Protein AF-A0A7S3T9I1-F1 (afdb_m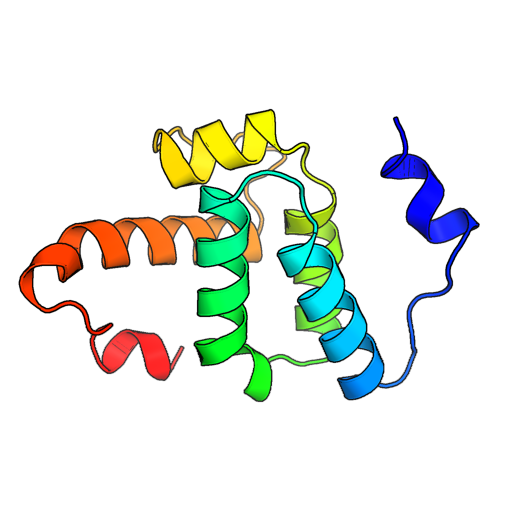onomer_lite)

InterPro domains:
  IPR005631 Flavinator of succinate dehydrogenase [PF03937] (22-95)
  IPR036714 Flavinator of succinate dehydrogenase superfamily [G3DSA:1.10.150.250] (3-101)
  IPR036714 Flavinator of succinate dehydrogenase superfamily [SSF109910] (15-94)

Sequence (115 aa):
MMRQYRHMLSEKPTDRDAYLRQIKYRCGYIGTKEIEILLRDYLHLHSENMSYEDLSAFDDEVLNIENPQLQRYFVNGENLLDQHDTKYLRILKDYVLARKEDYYANVPSEEYRAR

pLDDT: mean 84.94, std 15.57, range [48.44, 97.12]

Foldseek 3Di:
DVLVCDVVPDPQDPDQVVNLVVQLVLLCPLPDVVSSCLSNVVCVLCVVPADSVNSVQCCVLPVSDRPVVVCCVQVVPDDQDPVNPDDVSVVSSVVSVQCVVCVVVNDRDPVNSVD

Organism: NCBI:txid141414

Secondary structure (DSSP, 8-state):
--GGGHHHHSPPPSSHHHHHHHHHHHHTTSS-HHHHHHHHHHHHHHTTS--HHHHHHHHHHHTTS-HHHHIIIIIS-PPPPGGG--HHHHHHHHHHHHHHHGGGTSS--HHHHT-

Structure (mmCIF, N/CA/C/O backbone):
data_AF-A0A7S3T9I1-F1
#
_entry.id   AF-A0A7S3T9I1-F1
#
loop_
_atom_site.group_PDB
_atom_site.id
_atom_site.type_symbol
_atom_site.label_atom_id
_atom_site.label_alt_id
_atom_site.label_comp_id
_atom_site.label_asym_id
_atom_site.label_entity_id
_atom_site.label_seq_id
_atom_site.pdbx_PDB_ins_code
_atom_site.Cartn_x
_atom_site.Cartn_y
_atom_site.Cartn_z
_atom_site.occupancy
_atom_site.B_iso_or_equiv
_atom_site.auth_seq_id
_atom_site.auth_comp_id
_atom_site.auth_asym_id
_atom_site.auth_atom_id
_atom_site.pdbx_PDB_model_num
ATOM 1 N N . MET A 1 1 ? 1.537 17.114 -5.702 1.00 49.66 1 MET A N 1
ATOM 2 C CA . MET A 1 1 ? 2.148 17.736 -6.908 1.00 49.66 1 MET A CA 1
ATOM 3 C C . MET A 1 1 ? 3.336 16.934 -7.470 1.00 49.66 1 MET A C 1
ATOM 5 O O . MET A 1 1 ? 3.325 16.694 -8.662 1.00 49.66 1 MET A O 1
ATOM 9 N N . MET A 1 2 ? 4.302 16.428 -6.678 1.00 53.22 2 MET A N 1
ATOM 10 C CA . MET A 1 2 ? 5.441 15.626 -7.205 1.00 53.22 2 MET A CA 1
ATOM 11 C C . MET A 1 2 ? 5.119 14.163 -7.592 1.00 53.22 2 MET A C 1
ATOM 13 O O . MET A 1 2 ? 5.790 13.587 -8.443 1.00 53.22 2 MET A O 1
ATOM 17 N N . ARG A 1 3 ? 4.085 13.539 -7.007 1.00 60.62 3 ARG A N 1
ATOM 18 C CA . ARG A 1 3 ? 3.754 12.120 -7.253 1.00 60.62 3 ARG A CA 1
ATOM 19 C C . ARG A 1 3 ? 3.328 11.798 -8.686 1.00 60.62 3 ARG A C 1
ATOM 21 O O . ARG A 1 3 ? 3.664 10.720 -9.171 1.00 60.62 3 ARG A O 1
ATOM 28 N N . GLN A 1 4 ? 2.633 12.729 -9.339 1.00 53.22 4 GLN A N 1
ATOM 29 C CA . GLN A 1 4 ? 2.133 12.592 -10.712 1.00 53.22 4 GLN A CA 1
ATOM 30 C C . GLN A 1 4 ? 3.263 12.587 -11.756 1.00 53.22 4 GLN A C 1
ATOM 32 O O . GLN A 1 4 ? 3.081 12.059 -12.846 1.00 53.22 4 GLN A O 1
ATOM 37 N N . TYR A 1 5 ? 4.451 13.100 -11.412 1.00 57.94 5 TYR A N 1
ATOM 38 C CA . TYR A 1 5 ? 5.608 13.145 -12.311 1.00 57.94 5 TYR A CA 1
ATOM 39 C C . TYR A 1 5 ? 6.539 11.926 -12.179 1.00 57.94 5 TYR A C 1
ATOM 41 O O . TYR A 1 5 ? 7.545 11.842 -12.878 1.00 57.94 5 TYR A O 1
ATOM 49 N N . ARG A 1 6 ? 6.223 10.952 -11.311 1.00 64.25 6 ARG A N 1
ATOM 50 C CA . ARG A 1 6 ? 7.113 9.812 -11.011 1.00 64.25 6 ARG A CA 1
ATOM 51 C C . ARG A 1 6 ? 7.423 8.940 -12.219 1.00 64.25 6 ARG A C 1
ATOM 53 O O . ARG A 1 6 ? 8.590 8.659 -12.460 1.00 64.25 6 ARG A O 1
ATOM 60 N N . HIS A 1 7 ? 6.403 8.555 -12.982 1.00 60.53 7 HIS A N 1
ATOM 61 C CA . HIS A 1 7 ? 6.590 7.713 -14.167 1.00 60.53 7 HIS A CA 1
ATOM 62 C C . HIS A 1 7 ? 7.269 8.457 -15.326 1.00 60.53 7 HIS A C 1
ATOM 64 O O . HIS A 1 7 ? 7.715 7.821 -16.269 1.00 60.53 7 HIS A O 1
ATOM 70 N N . MET A 1 8 ? 7.372 9.789 -15.247 1.00 57.84 8 MET A N 1
ATOM 71 C CA . MET A 1 8 ? 8.113 10.596 -16.220 1.00 57.84 8 MET A CA 1
ATOM 72 C C . MET A 1 8 ? 9.597 10.749 -15.861 1.00 57.84 8 MET A C 1
ATOM 74 O O . MET A 1 8 ? 10.398 11.035 -16.742 1.00 57.84 8 MET A O 1
ATOM 78 N N . LEU A 1 9 ? 9.969 10.587 -14.584 1.00 57.16 9 LEU A N 1
ATOM 79 C CA . LEU A 1 9 ? 11.332 10.831 -14.088 1.00 57.16 9 LEU A CA 1
ATOM 80 C C . LEU A 1 9 ? 12.088 9.554 -13.695 1.00 57.16 9 LEU A C 1
ATOM 82 O O . LEU A 1 9 ? 13.300 9.602 -13.502 1.00 57.16 9 LEU A O 1
ATOM 86 N N . SER A 1 10 ? 11.392 8.425 -13.547 1.00 67.06 10 SER A N 1
ATOM 87 C CA . SER A 1 10 ? 11.991 7.127 -13.238 1.00 67.06 10 SER A CA 1
ATOM 88 C C . SER A 1 10 ? 11.218 6.020 -13.938 1.00 67.06 10 SER A C 1
ATOM 90 O O . SER A 1 10 ? 10.017 5.858 -13.721 1.00 67.06 10 SER A O 1
ATOM 92 N N . GLU A 1 11 ? 11.930 5.204 -14.710 1.00 78.88 11 GLU A N 1
ATOM 93 C CA . GLU A 1 11 ? 11.378 3.964 -15.251 1.00 78.88 11 GLU A CA 1
ATOM 94 C C . GLU A 1 11 ? 11.132 2.958 -14.117 1.00 78.88 11 GLU A C 1
ATOM 96 O O . GLU A 1 11 ? 11.868 2.922 -13.120 1.00 78.88 11 GLU A O 1
ATOM 101 N N . LYS A 1 12 ? 10.062 2.163 -14.249 1.00 85.12 12 LYS A N 1
ATOM 102 C CA . LYS A 1 12 ? 9.809 1.029 -13.354 1.00 85.12 12 LYS A CA 1
ATOM 103 C C . LYS A 1 12 ? 10.858 -0.047 -13.672 1.00 85.12 12 LYS A C 1
ATOM 105 O O . LYS A 1 12 ? 10.973 -0.421 -14.840 1.00 85.12 12 LYS A O 1
ATOM 110 N N . PRO A 1 13 ? 11.623 -0.553 -12.686 1.00 91.12 13 PRO A N 1
ATOM 111 C CA . PRO A 1 13 ? 12.530 -1.670 -12.921 1.00 91.12 13 PRO A CA 1
ATOM 112 C C . PRO A 1 13 ? 11.764 -2.861 -13.497 1.00 91.12 13 PRO A C 1
ATOM 114 O O . PRO A 1 13 ? 10.653 -3.132 -13.051 1.00 91.12 13 PRO A O 1
ATOM 117 N N . THR A 1 14 ? 12.344 -3.578 -14.458 1.00 90.38 14 THR A N 1
ATOM 118 C CA . THR A 1 14 ? 11.753 -4.812 -15.011 1.00 90.38 14 THR A CA 1
ATOM 119 C C . THR A 1 14 ? 12.045 -6.032 -14.141 1.00 90.38 14 THR A C 1
ATOM 121 O O . THR A 1 14 ? 11.302 -7.006 -14.165 1.00 90.38 14 THR A O 1
ATOM 124 N N . ASP A 1 15 ? 13.127 -5.980 -13.362 1.00 95.06 15 ASP A N 1
ATOM 125 C CA . ASP A 1 15 ? 13.458 -6.995 -12.370 1.00 95.06 15 ASP A CA 1
ATOM 126 C C . ASP A 1 15 ? 12.578 -6.838 -11.124 1.00 95.06 15 ASP A C 1
ATOM 128 O O . ASP A 1 15 ? 12.473 -5.753 -10.540 1.00 95.06 15 ASP A O 1
ATOM 132 N N . ARG A 1 16 ? 11.970 -7.944 -10.697 1.00 94.81 16 ARG A N 1
ATOM 133 C CA . ARG A 1 16 ? 11.033 -7.992 -9.572 1.00 94.81 16 ARG A CA 1
ATOM 134 C C . ARG A 1 16 ? 11.689 -7.575 -8.262 1.00 94.81 16 ARG A C 1
ATOM 136 O O . ARG A 1 16 ? 11.098 -6.805 -7.506 1.00 94.81 16 ARG A O 1
ATOM 143 N N . ASP A 1 17 ? 12.914 -8.019 -7.996 1.00 95.56 17 ASP A N 1
ATOM 144 C CA . ASP A 1 17 ? 13.597 -7.699 -6.739 1.00 95.56 17 ASP A CA 1
ATOM 145 C C . ASP A 1 17 ? 14.099 -6.255 -6.709 1.00 95.56 17 ASP A C 1
ATOM 147 O O . ASP A 1 17 ? 14.043 -5.587 -5.672 1.00 95.56 17 ASP A O 1
ATOM 151 N N . ALA A 1 18 ? 14.552 -5.732 -7.848 1.00 95.00 18 ALA A N 1
ATOM 152 C CA . ALA A 1 18 ? 14.841 -4.315 -8.013 1.00 95.00 18 ALA A CA 1
ATOM 153 C C . ALA A 1 18 ? 13.591 -3.463 -7.786 1.00 95.00 18 ALA A C 1
ATOM 155 O O . ALA A 1 18 ? 13.663 -2.455 -7.073 1.00 95.00 18 ALA A O 1
ATOM 156 N N . TYR A 1 19 ? 12.445 -3.887 -8.321 1.00 95.56 19 TYR A N 1
ATOM 157 C CA . TYR A 1 19 ? 11.199 -3.163 -8.123 1.00 95.56 19 TYR A CA 1
ATOM 158 C C . TYR A 1 19 ? 10.735 -3.218 -6.665 1.00 95.56 19 TYR A C 1
ATOM 160 O O . TYR A 1 19 ? 10.388 -2.187 -6.087 1.00 95.56 19 TYR A O 1
ATOM 168 N N . LEU A 1 20 ? 10.857 -4.375 -6.007 1.00 95.75 20 LEU A N 1
ATOM 169 C CA . LEU A 1 20 ? 10.579 -4.506 -4.580 1.00 95.75 20 LEU A CA 1
ATOM 170 C C . LEU A 1 20 ? 11.454 -3.571 -3.734 1.00 95.75 20 LEU A C 1
ATOM 172 O O . LEU A 1 20 ? 10.950 -2.914 -2.821 1.00 95.75 20 LEU A O 1
ATOM 176 N N . ARG A 1 21 ? 12.756 -3.465 -4.030 1.00 95.00 21 ARG A N 1
ATOM 177 C CA . ARG A 1 21 ? 13.650 -2.515 -3.341 1.00 95.00 21 ARG A CA 1
ATOM 178 C C . ARG A 1 21 ? 13.185 -1.071 -3.530 1.00 95.00 21 ARG A C 1
ATOM 180 O O . ARG A 1 21 ? 13.164 -0.310 -2.561 1.00 95.00 21 ARG A O 1
ATOM 187 N N . GLN A 1 22 ? 12.765 -0.707 -4.742 1.00 93.19 22 GLN A N 1
ATOM 188 C CA . GLN A 1 22 ? 12.224 0.621 -5.035 1.00 93.19 22 GLN A CA 1
ATOM 189 C C . GLN A 1 22 ? 10.923 0.892 -4.259 1.00 93.19 22 GLN A C 1
ATOM 191 O O . GLN A 1 22 ? 10.771 1.965 -3.673 1.00 93.19 22 GLN A O 1
ATOM 196 N N . ILE A 1 23 ? 10.004 -0.075 -4.200 1.00 94.81 23 ILE A N 1
ATOM 197 C CA . ILE A 1 23 ? 8.750 0.034 -3.440 1.00 94.81 23 ILE A CA 1
ATOM 198 C C . ILE A 1 23 ? 9.034 0.157 -1.940 1.00 94.81 23 ILE A C 1
ATOM 200 O O . ILE A 1 23 ? 8.530 1.083 -1.306 1.00 94.81 23 ILE A O 1
ATOM 204 N N . LYS A 1 24 ? 9.899 -0.698 -1.375 1.00 95.12 24 LYS A N 1
ATOM 205 C CA . LYS A 1 24 ? 10.304 -0.632 0.043 1.00 95.12 24 LYS A CA 1
ATOM 206 C C . LYS A 1 24 ? 10.903 0.727 0.400 1.00 95.12 24 LYS A C 1
ATOM 208 O O . LYS A 1 24 ? 10.541 1.300 1.428 1.00 95.12 24 LYS A O 1
ATOM 213 N N . TYR A 1 25 ? 11.768 1.265 -0.462 1.00 93.38 25 TYR A N 1
ATOM 214 C CA . TYR A 1 25 ? 12.296 2.618 -0.307 1.00 93.38 25 TYR A CA 1
ATOM 215 C C . TYR A 1 25 ? 11.150 3.636 -0.262 1.00 93.38 25 TYR A C 1
ATOM 217 O O . TYR A 1 25 ? 11.003 4.358 0.718 1.00 93.38 25 TYR A O 1
ATOM 225 N N . ARG A 1 26 ? 10.264 3.641 -1.261 1.00 91.19 26 ARG A N 1
ATOM 226 C CA . ARG A 1 26 ? 9.163 4.613 -1.356 1.00 91.19 26 ARG A CA 1
ATOM 227 C C . ARG A 1 26 ? 8.187 4.551 -0.183 1.00 91.19 26 ARG A C 1
ATOM 229 O O . ARG A 1 26 ? 7.840 5.601 0.352 1.00 91.19 26 ARG A O 1
ATOM 236 N N . CYS A 1 27 ? 7.791 3.357 0.257 1.00 93.94 27 CYS A N 1
ATOM 237 C CA . CYS A 1 27 ? 6.974 3.182 1.462 1.00 93.94 27 CYS A CA 1
ATOM 238 C C . CYS A 1 27 ? 7.652 3.774 2.697 1.00 93.94 27 CYS A C 1
ATOM 240 O O . CYS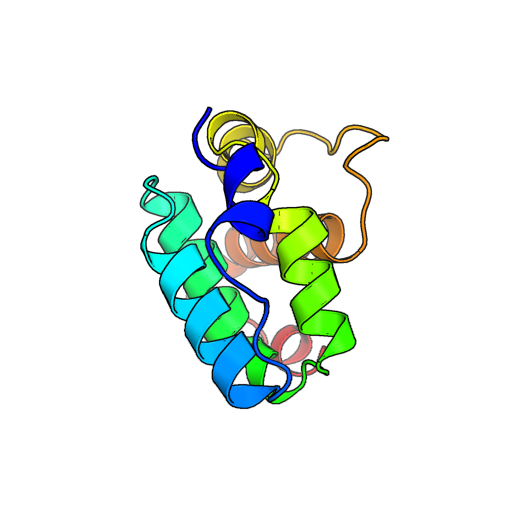 A 1 27 ? 6.988 4.270 3.599 1.00 93.94 27 CYS A O 1
ATOM 242 N N . GLY A 1 28 ? 8.981 3.733 2.735 1.00 89.88 28 GLY A N 1
ATOM 243 C CA . GLY A 1 28 ? 9.769 4.238 3.837 1.00 89.88 28 GLY A CA 1
ATOM 244 C C . GLY A 1 28 ? 10.071 5.727 3.844 1.00 89.88 28 GLY A C 1
ATOM 245 O O . GLY A 1 28 ? 10.641 6.173 4.836 1.00 89.88 28 GLY A O 1
ATOM 246 N N . TYR A 1 29 ? 9.716 6.451 2.786 1.00 89.19 29 TYR A N 1
ATOM 247 C CA . TYR A 1 29 ? 9.906 7.897 2.660 1.00 89.19 29 TYR A CA 1
ATOM 248 C C . TYR A 1 29 ? 8.616 8.577 2.196 1.00 89.19 29 TYR A C 1
ATOM 250 O O . TYR A 1 29 ? 8.645 9.573 1.474 1.00 89.19 29 TYR A O 1
ATOM 258 N N . ILE A 1 30 ? 7.466 8.020 2.586 1.00 87.62 30 ILE A N 1
ATOM 259 C CA . ILE A 1 30 ? 6.167 8.557 2.192 1.00 87.62 30 ILE A CA 1
ATOM 260 C C . ILE A 1 30 ? 5.887 9.885 2.912 1.00 87.62 30 ILE A C 1
ATOM 262 O O . ILE A 1 30 ? 5.172 10.710 2.362 1.00 87.62 30 ILE A O 1
ATOM 266 N N . GLY A 1 31 ? 6.494 10.139 4.083 1.00 84.88 31 GLY A N 1
ATOM 267 C CA . GLY A 1 31 ? 6.423 11.419 4.801 1.00 84.88 31 GLY A CA 1
ATOM 268 C C . GLY A 1 31 ? 5.499 11.425 6.023 1.00 84.88 31 GLY A C 1
ATOM 269 O O . GLY A 1 31 ? 5.443 12.422 6.738 1.00 84.88 31 GLY A O 1
ATOM 270 N N . THR A 1 32 ? 4.805 10.319 6.301 1.00 90.38 32 THR A N 1
ATOM 271 C CA . THR A 1 32 ? 3.914 10.166 7.463 1.00 90.38 32 THR A CA 1
ATOM 272 C C . THR A 1 32 ? 4.283 8.897 8.222 1.00 90.38 32 THR A C 1
ATOM 274 O O . THR A 1 32 ? 4.084 7.800 7.710 1.00 90.38 32 THR A O 1
ATOM 277 N N . LYS A 1 33 ? 4.819 9.033 9.443 1.00 90.50 33 LYS A N 1
ATOM 278 C CA . LYS A 1 33 ? 5.449 7.920 10.182 1.00 90.50 33 LYS A CA 1
ATOM 279 C C . LYS A 1 33 ? 4.524 6.734 10.437 1.00 90.50 33 LYS A C 1
ATOM 281 O O . LYS A 1 33 ? 4.963 5.598 10.308 1.00 90.50 33 LYS A O 1
ATOM 286 N N . GLU A 1 34 ? 3.261 6.989 10.753 1.00 91.12 34 GLU A N 1
ATOM 287 C CA . GLU A 1 34 ? 2.263 5.939 10.987 1.00 91.12 34 GLU A CA 1
ATOM 288 C C . GLU A 1 34 ? 2.066 5.087 9.728 1.00 91.12 34 GLU A C 1
ATOM 290 O O . GLU A 1 34 ? 2.145 3.863 9.777 1.00 91.12 34 GLU A O 1
ATOM 295 N N . ILE A 1 35 ? 1.916 5.742 8.574 1.00 93.69 35 ILE A N 1
ATOM 296 C CA . ILE A 1 35 ? 1.771 5.077 7.277 1.00 93.69 35 ILE A CA 1
ATOM 297 C C . ILE A 1 35 ? 3.072 4.356 6.893 1.00 93.69 35 ILE A C 1
ATOM 299 O O . ILE A 1 35 ? 3.021 3.226 6.418 1.00 93.69 35 ILE A O 1
ATOM 303 N N . GLU A 1 36 ? 4.242 4.962 7.132 1.00 94.31 36 GLU A N 1
ATOM 304 C CA . GLU A 1 36 ? 5.540 4.315 6.873 1.00 94.31 36 GLU A CA 1
ATOM 305 C C . GLU A 1 36 ? 5.680 3.003 7.646 1.00 94.31 36 GLU A C 1
ATOM 307 O O . GLU A 1 36 ? 6.116 2.007 7.072 1.00 94.31 36 GLU A O 1
ATOM 312 N N . ILE A 1 37 ? 5.305 2.992 8.930 1.00 92.44 37 ILE A N 1
ATOM 313 C CA . ILE A 1 37 ? 5.349 1.791 9.770 1.00 92.44 37 ILE A CA 1
ATOM 314 C C . ILE A 1 37 ? 4.421 0.722 9.195 1.00 92.44 37 ILE A C 1
ATOM 316 O O . ILE A 1 37 ? 4.878 -0.388 8.944 1.00 92.44 37 ILE A O 1
ATOM 320 N N . LEU A 1 38 ? 3.158 1.064 8.918 1.00 93.44 38 LEU A N 1
ATOM 321 C CA . LEU A 1 38 ? 2.168 0.117 8.398 1.00 93.44 38 LEU A CA 1
ATOM 322 C C . LEU A 1 38 ? 2.600 -0.515 7.070 1.00 93.44 38 LEU A C 1
ATOM 324 O O . LEU A 1 38 ? 2.560 -1.735 6.920 1.00 93.44 38 LEU A O 1
ATOM 328 N N . LEU A 1 39 ? 3.045 0.302 6.112 1.00 95.31 39 LEU A N 1
ATOM 329 C CA . LEU A 1 39 ? 3.428 -0.185 4.787 1.00 95.31 39 LEU A CA 1
ATOM 330 C C . LEU A 1 39 ? 4.732 -0.988 4.818 1.00 95.31 39 LEU A C 1
ATOM 332 O O . LEU A 1 39 ? 4.854 -1.984 4.107 1.00 95.31 39 LEU A O 1
ATOM 336 N N . ARG A 1 40 ? 5.721 -0.567 5.619 1.00 94.06 40 ARG A N 1
ATOM 337 C CA . ARG A 1 40 ? 6.979 -1.317 5.765 1.00 94.06 40 ARG A CA 1
ATOM 338 C C . ARG A 1 40 ? 6.747 -2.671 6.409 1.00 94.06 40 ARG A C 1
ATOM 340 O O . ARG A 1 40 ? 7.347 -3.641 5.967 1.00 94.06 40 ARG A O 1
ATOM 347 N N . ASP A 1 41 ? 5.904 -2.715 7.428 1.00 93.50 41 ASP A N 1
ATOM 348 C CA . ASP A 1 41 ? 5.578 -3.929 8.163 1.00 93.50 41 ASP A CA 1
ATOM 349 C C . ASP A 1 41 ? 4.807 -4.921 7.283 1.00 93.50 41 ASP A C 1
ATOM 351 O O . ASP A 1 41 ? 5.229 -6.065 7.133 1.00 93.50 41 ASP A O 1
ATOM 355 N N . TYR A 1 42 ? 3.784 -4.452 6.560 1.00 95.06 42 TYR A N 1
ATOM 356 C CA . TYR A 1 42 ? 3.091 -5.273 5.563 1.00 95.06 42 TYR A CA 1
ATOM 357 C C . TYR A 1 42 ? 4.062 -5.833 4.509 1.00 95.06 42 TYR A C 1
ATOM 359 O O . TYR A 1 42 ? 4.103 -7.034 4.250 1.00 95.06 42 TYR A O 1
ATOM 367 N N . LEU A 1 43 ? 4.916 -4.988 3.921 1.00 95.50 43 LEU A N 1
ATOM 368 C CA . LEU A 1 43 ? 5.901 -5.471 2.952 1.00 95.50 43 LEU A CA 1
ATOM 369 C C . LEU A 1 43 ? 6.921 -6.415 3.595 1.00 95.50 43 LEU A C 1
ATOM 371 O O . LEU A 1 43 ? 7.380 -7.340 2.938 1.00 95.50 43 LEU A O 1
ATOM 375 N N . HIS A 1 44 ? 7.305 -6.217 4.851 1.00 93.50 44 HIS A N 1
ATOM 376 C CA . HIS A 1 44 ? 8.223 -7.127 5.527 1.00 93.50 44 HIS A CA 1
ATOM 377 C C . HIS A 1 44 ? 7.647 -8.544 5.624 1.00 93.50 44 HIS A C 1
ATOM 379 O O . HIS A 1 44 ? 8.380 -9.494 5.375 1.00 93.50 44 HIS A O 1
ATOM 385 N N . LEU A 1 45 ? 6.348 -8.667 5.904 1.00 92.50 45 LEU A N 1
ATOM 386 C CA . LEU A 1 45 ? 5.674 -9.951 6.091 1.00 92.50 45 LEU A CA 1
ATOM 387 C C . LEU A 1 45 ? 5.277 -10.632 4.775 1.00 92.50 45 LEU A C 1
ATOM 389 O O . LEU A 1 45 ? 5.430 -11.841 4.650 1.00 92.50 45 LEU A O 1
ATOM 393 N N . HIS A 1 46 ? 4.789 -9.869 3.793 1.00 94.75 46 HIS A N 1
ATOM 394 C CA . HIS A 1 46 ? 4.132 -10.449 2.613 1.00 94.75 46 HIS A CA 1
ATOM 395 C C . HIS A 1 46 ? 4.936 -10.295 1.318 1.00 94.75 46 HIS A C 1
ATOM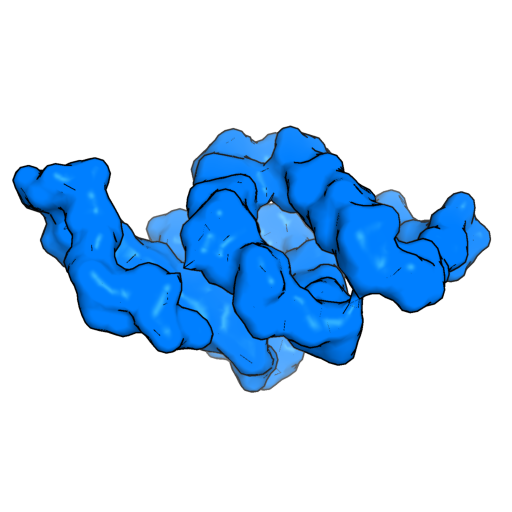 397 O O . HIS A 1 46 ? 4.657 -10.976 0.330 1.00 94.75 46 HIS A O 1
ATOM 403 N N . SER A 1 47 ? 5.946 -9.414 1.281 1.00 92.31 47 SER A N 1
ATOM 404 C CA . SER A 1 47 ? 6.593 -9.082 0.005 1.00 92.31 47 SER A CA 1
ATOM 405 C C . SER A 1 47 ? 7.393 -10.213 -0.616 1.00 92.31 47 SER A C 1
ATOM 407 O O . SER A 1 47 ? 7.699 -10.100 -1.791 1.00 92.31 47 SER A O 1
ATOM 409 N N . GLU A 1 48 ? 7.741 -11.284 0.097 1.00 92.38 48 GLU A N 1
ATOM 410 C CA . GLU A 1 48 ? 8.436 -12.430 -0.509 1.00 92.38 48 GLU A CA 1
ATOM 411 C C . GLU A 1 48 ? 7.537 -13.192 -1.491 1.00 92.38 48 GLU A C 1
ATOM 413 O O . GLU A 1 48 ? 8.021 -13.634 -2.529 1.00 92.38 48 GLU A O 1
ATOM 418 N N . ASN A 1 49 ? 6.224 -13.220 -1.243 1.00 92.38 49 ASN A N 1
ATOM 419 C CA . ASN A 1 49 ? 5.247 -13.950 -2.057 1.00 92.38 49 ASN A CA 1
ATOM 420 C C . ASN A 1 49 ? 4.586 -13.094 -3.153 1.00 92.38 49 ASN A C 1
ATOM 422 O O . ASN A 1 49 ? 3.786 -13.602 -3.934 1.00 92.38 49 ASN A O 1
ATOM 426 N N . MET A 1 50 ? 4.901 -11.797 -3.236 1.00 95.94 50 MET A N 1
ATOM 427 C CA . MET A 1 50 ? 4.329 -10.906 -4.252 1.00 95.94 50 MET A CA 1
ATOM 428 C C . MET A 1 50 ? 5.010 -11.098 -5.614 1.00 95.94 50 MET A C 1
ATOM 430 O O . MET A 1 50 ? 6.236 -10.972 -5.728 1.00 95.94 50 MET A O 1
ATOM 434 N N . SER A 1 51 ? 4.218 -11.348 -6.656 1.00 97.12 51 SER A N 1
ATOM 435 C CA . SER A 1 51 ? 4.679 -11.321 -8.051 1.00 97.12 51 SER A CA 1
ATOM 436 C C . SER A 1 51 ? 5.071 -9.905 -8.501 1.00 97.12 51 SER A C 1
ATOM 438 O O . SER A 1 51 ? 4.875 -8.922 -7.782 1.00 97.12 51 SER A O 1
ATOM 440 N N . TYR A 1 52 ? 5.641 -9.771 -9.701 1.00 96.12 52 TYR A N 1
ATOM 441 C CA . TYR A 1 52 ? 5.917 -8.448 -10.268 1.00 96.12 52 TYR A CA 1
ATOM 442 C C . TYR A 1 52 ? 4.619 -7.650 -10.463 1.00 96.12 52 TYR A C 1
ATOM 444 O O . TYR A 1 52 ? 4.549 -6.461 -10.153 1.00 96.12 52 TYR A O 1
ATOM 452 N N . GLU A 1 53 ? 3.576 -8.324 -10.936 1.00 96.12 53 GLU A N 1
ATOM 453 C CA . GLU A 1 53 ? 2.246 -7.778 -11.181 1.00 96.12 53 GLU A CA 1
ATOM 454 C C . GLU A 1 53 ? 1.608 -7.299 -9.877 1.00 96.12 53 GLU A C 1
ATOM 456 O O . GLU A 1 53 ? 1.056 -6.201 -9.824 1.00 96.12 53 GLU A O 1
ATOM 461 N N . ASP A 1 54 ? 1.762 -8.076 -8.804 1.00 96.88 54 ASP A N 1
ATOM 462 C CA . ASP A 1 54 ? 1.329 -7.706 -7.457 1.00 96.88 54 ASP A CA 1
ATOM 463 C C . ASP A 1 54 ? 2.049 -6.451 -6.950 1.00 96.88 54 ASP A C 1
ATOM 465 O O . ASP A 1 54 ? 1.425 -5.560 -6.374 1.00 96.88 54 ASP A O 1
ATOM 469 N N . LEU A 1 55 ? 3.360 -6.347 -7.184 1.00 96.06 55 LEU A N 1
ATOM 470 C CA . LEU A 1 55 ? 4.141 -5.164 -6.825 1.00 96.06 55 LEU A CA 1
ATOM 471 C C . LEU A 1 55 ? 3.726 -3.933 -7.638 1.00 96.06 55 LEU A C 1
ATOM 473 O O . LEU A 1 55 ? 3.613 -2.846 -7.070 1.00 96.06 55 LEU A O 1
ATOM 477 N N . SER A 1 56 ? 3.454 -4.091 -8.937 1.00 95.00 56 SER A N 1
ATOM 478 C CA . SER A 1 56 ? 2.961 -2.988 -9.768 1.00 95.00 56 SER A CA 1
ATOM 479 C C . SER A 1 56 ? 1.578 -2.533 -9.330 1.00 95.00 56 SER A C 1
ATOM 481 O O . SER A 1 56 ? 1.361 -1.335 -9.181 1.00 95.00 56 SER A O 1
ATOM 483 N N . ALA A 1 57 ? 0.661 -3.466 -9.079 1.00 95.31 57 ALA A N 1
ATOM 484 C CA . ALA A 1 57 ? -0.672 -3.144 -8.592 1.00 95.31 57 ALA A CA 1
ATOM 485 C C . ALA A 1 57 ? -0.608 -2.467 -7.215 1.00 95.31 57 ALA A C 1
ATOM 487 O O . ALA A 1 57 ? -1.245 -1.439 -7.014 1.00 95.31 57 ALA A O 1
ATOM 488 N N . PHE A 1 58 ? 0.229 -2.949 -6.292 1.00 96.06 58 PHE A N 1
ATOM 489 C CA . PHE A 1 58 ? 0.447 -2.283 -5.006 1.00 96.06 58 PHE A CA 1
ATOM 490 C C . PHE A 1 58 ? 0.959 -0.848 -5.182 1.00 96.06 58 PHE A C 1
ATOM 492 O O . PHE A 1 58 ? 0.475 0.078 -4.530 1.00 96.06 58 PHE A O 1
ATOM 499 N N . ASP A 1 59 ? 1.939 -0.645 -6.063 1.00 93.75 59 ASP A N 1
ATOM 500 C CA . ASP A 1 59 ? 2.473 0.680 -6.361 1.00 93.75 59 ASP A CA 1
ATOM 501 C C . ASP A 1 59 ? 1.388 1.619 -6.911 1.00 93.75 59 ASP A C 1
ATOM 503 O O . ASP A 1 59 ? 1.213 2.740 -6.422 1.00 93.75 59 ASP A O 1
ATOM 507 N N . ASP A 1 60 ? 0.633 1.136 -7.894 1.00 92.56 60 ASP A N 1
ATOM 508 C CA . ASP A 1 60 ? -0.354 1.935 -8.608 1.00 92.56 60 ASP A CA 1
ATOM 509 C C . ASP A 1 60 ? -1.569 2.267 -7.733 1.00 92.56 60 ASP A C 1
ATOM 511 O O . ASP A 1 60 ? -2.079 3.386 -7.791 1.00 92.56 60 ASP A O 1
ATOM 515 N N . GLU A 1 61 ? -1.991 1.330 -6.887 1.00 94.50 61 GLU A N 1
ATOM 516 C CA . GLU A 1 61 ? -3.158 1.462 -6.018 1.00 94.50 61 GLU A CA 1
ATOM 517 C C . GLU A 1 61 ? -2.845 2.216 -4.720 1.00 94.50 61 GLU A C 1
ATOM 519 O O . GLU A 1 61 ? -3.619 3.068 -4.291 1.00 94.50 61 GLU A O 1
ATOM 524 N N . VAL A 1 62 ? -1.704 1.944 -4.082 1.00 94.44 62 VAL A N 1
ATOM 525 C CA . VAL A 1 62 ? -1.398 2.472 -2.741 1.00 94.44 62 VAL A CA 1
ATOM 526 C C . VAL A 1 62 ? -0.507 3.701 -2.829 1.00 94.44 62 VAL A C 1
ATOM 528 O O . VAL A 1 62 ? -0.799 4.746 -2.244 1.00 94.44 62 VAL A O 1
ATOM 531 N N . LEU A 1 63 ? 0.602 3.610 -3.567 1.00 91.19 63 LEU A N 1
ATOM 532 C CA . LEU A 1 63 ? 1.618 4.662 -3.559 1.00 91.19 63 LEU A CA 1
ATOM 533 C C . LEU A 1 63 ? 1.244 5.869 -4.417 1.00 91.19 63 LEU A C 1
ATOM 535 O O . LEU A 1 63 ? 1.955 6.879 -4.344 1.00 91.19 63 LEU A O 1
ATOM 539 N N . ASN A 1 64 ? 0.165 5.809 -5.197 1.00 89.50 64 ASN A N 1
ATOM 540 C CA . ASN A 1 64 ? -0.409 6.958 -5.902 1.00 89.50 64 ASN A CA 1
ATOM 541 C C . ASN A 1 64 ? -1.428 7.749 -5.075 1.00 89.50 64 ASN A C 1
ATOM 543 O O . ASN A 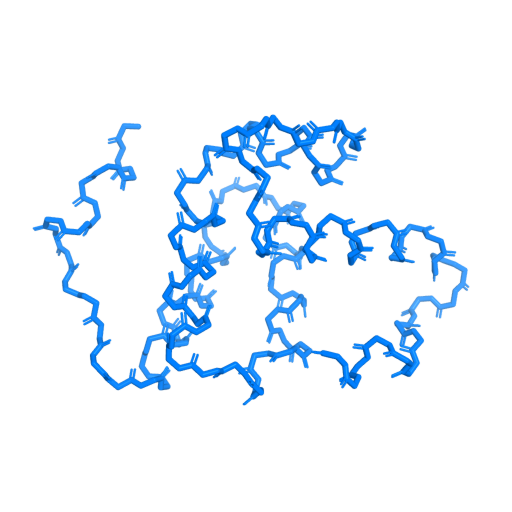1 64 ? -1.638 8.924 -5.374 1.00 89.50 64 ASN A O 1
ATOM 547 N N . ILE A 1 65 ? -1.985 7.178 -4.004 1.00 91.38 65 ILE A N 1
ATOM 548 C CA . ILE A 1 65 ? -2.941 7.886 -3.148 1.00 91.38 65 ILE A CA 1
ATOM 549 C C . ILE A 1 65 ? -2.219 8.852 -2.219 1.00 91.38 65 ILE A C 1
ATOM 551 O O . ILE A 1 65 ? -1.306 8.473 -1.489 1.00 91.38 65 ILE A O 1
ATOM 555 N N . GLU A 1 66 ? -2.662 10.110 -2.214 1.00 89.38 66 GLU A N 1
ATOM 556 C CA . GLU A 1 66 ? -2.136 11.176 -1.358 1.00 89.38 66 GLU A CA 1
ATOM 557 C C . GLU A 1 66 ? -2.192 10.811 0.136 1.00 89.38 66 GLU A C 1
ATOM 559 O O . GLU A 1 66 ? -3.175 10.252 0.624 1.00 89.38 66 GLU A O 1
ATOM 564 N N . ASN A 1 67 ? -1.145 11.159 0.891 1.00 89.50 67 ASN A N 1
ATOM 565 C CA . ASN A 1 67 ? -1.018 10.752 2.297 1.00 89.50 67 ASN A CA 1
ATOM 566 C C . ASN A 1 67 ? -2.206 11.143 3.184 1.00 89.50 67 ASN A C 1
ATOM 568 O O . ASN A 1 67 ? -2.598 10.311 3.998 1.00 89.50 67 ASN A O 1
ATOM 572 N N . PRO A 1 68 ? -2.822 12.340 3.049 1.00 93.19 68 PRO A N 1
ATOM 573 C CA . PRO A 1 68 ? -4.011 12.668 3.830 1.00 93.19 68 PRO A CA 1
ATOM 574 C C . PRO A 1 68 ? -5.148 11.665 3.621 1.00 93.19 68 PRO A C 1
ATOM 576 O O . PRO A 1 68 ? -5.889 11.375 4.554 1.00 93.19 68 PRO A O 1
ATOM 579 N N . GLN A 1 69 ? -5.274 11.103 2.419 1.00 94.56 69 GLN A N 1
ATOM 580 C CA . GLN A 1 69 ? -6.298 10.112 2.121 1.00 94.56 69 GLN A CA 1
ATOM 581 C C . GLN A 1 69 ? -5.932 8.728 2.675 1.00 94.56 69 GLN A C 1
ATOM 583 O O . GLN A 1 69 ? -6.792 8.057 3.242 1.00 94.56 69 GLN A O 1
ATOM 588 N N . LEU A 1 70 ? -4.658 8.331 2.597 1.00 94.44 70 LEU A N 1
ATOM 589 C CA . LEU A 1 70 ? -4.166 7.114 3.257 1.00 94.44 70 LEU A CA 1
ATOM 590 C C . LEU A 1 70 ? -4.343 7.180 4.785 1.00 94.44 70 LEU A C 1
ATOM 592 O O . LEU A 1 70 ? -4.723 6.188 5.403 1.00 94.44 70 LEU A O 1
ATOM 596 N N . GLN A 1 71 ? -4.139 8.355 5.391 1.00 93.50 71 GLN A N 1
ATOM 597 C CA . GLN A 1 71 ? -4.370 8.590 6.820 1.00 93.50 71 GLN A CA 1
ATOM 598 C C . GLN A 1 71 ? -5.834 8.335 7.197 1.00 93.50 71 GLN A C 1
ATOM 600 O O . GLN A 1 71 ? -6.112 7.638 8.173 1.00 93.50 71 GLN A O 1
ATOM 605 N N . ARG A 1 72 ? -6.773 8.866 6.401 1.00 95.12 72 ARG A N 1
ATOM 606 C CA . ARG A 1 72 ? -8.212 8.646 6.598 1.00 95.12 72 ARG A CA 1
ATOM 607 C C . ARG A 1 72 ? -8.561 7.160 6.575 1.00 95.12 72 ARG A C 1
ATOM 609 O O . ARG A 1 72 ? -9.272 6.688 7.456 1.00 95.12 72 ARG A O 1
ATOM 616 N N . TYR A 1 73 ? -8.018 6.408 5.621 1.00 95.19 73 TYR A N 1
ATOM 617 C CA . TYR A 1 73 ? -8.315 4.980 5.491 1.00 95.19 73 TYR A CA 1
ATOM 618 C C . TYR A 1 73 ? -7.696 4.134 6.597 1.00 95.19 73 TYR A C 1
ATOM 620 O O . TYR A 1 73 ? -8.399 3.376 7.261 1.00 95.19 73 TYR A O 1
ATOM 628 N N . PHE A 1 74 ? -6.390 4.258 6.815 1.00 93.94 74 PHE A N 1
ATOM 629 C CA . PHE A 1 74 ? -5.670 3.326 7.678 1.00 93.94 74 PHE A CA 1
ATOM 630 C C . PHE A 1 74 ? -5.669 3.769 9.140 1.00 93.94 74 PHE A C 1
ATOM 632 O O . PHE A 1 74 ? -5.910 2.971 10.046 1.00 93.94 74 PHE A O 1
ATOM 639 N N . VAL A 1 75 ? -5.452 5.055 9.399 1.00 90.81 75 VAL A N 1
ATOM 640 C CA . VAL A 1 75 ? -5.336 5.544 10.775 1.00 90.81 75 VAL A CA 1
ATOM 641 C C . VAL A 1 75 ? -6.722 5.820 11.349 1.00 90.81 75 VAL A C 1
ATOM 643 O O . VAL A 1 75 ? -7.097 5.198 12.349 1.00 90.81 75 VAL A O 1
ATOM 646 N N . ASN A 1 76 ? -7.523 6.642 10.662 1.00 92.44 76 ASN A N 1
ATOM 647 C CA . ASN A 1 76 ? -8.849 7.051 11.142 1.00 92.44 76 ASN A CA 1
ATOM 648 C C . ASN A 1 76 ? -9.927 5.968 10.963 1.00 92.44 76 ASN A C 1
ATOM 650 O O . ASN A 1 76 ? -10.958 6.029 11.625 1.00 92.44 76 ASN A O 1
ATOM 654 N N . GLY A 1 77 ? -9.697 4.973 10.098 1.00 91.12 77 GLY A N 1
ATOM 655 C CA . GLY A 1 77 ? -10.637 3.871 9.864 1.00 91.12 77 GLY A CA 1
ATOM 656 C C . GLY A 1 77 ? -11.827 4.229 8.971 1.00 91.12 77 GLY A C 1
ATOM 657 O O . GLY A 1 77 ? -12.857 3.561 9.030 1.00 91.12 77 GLY A O 1
ATOM 658 N N . GLU A 1 78 ? -11.711 5.268 8.144 1.00 95.25 78 GLU A N 1
ATOM 659 C CA . GLU A 1 78 ? -12.766 5.649 7.206 1.00 95.25 78 GLU A CA 1
ATOM 660 C C . GLU A 1 78 ? -12.976 4.587 6.107 1.00 95.25 78 GLU A C 1
ATOM 662 O O . GLU A 1 78 ? -12.134 3.723 5.826 1.00 95.25 78 GLU A O 1
ATOM 667 N N . ASN A 1 79 ? -14.139 4.638 5.458 1.00 94.69 79 ASN A N 1
ATOM 668 C CA . ASN A 1 79 ? -14.436 3.765 4.327 1.00 94.69 79 ASN A CA 1
ATOM 669 C C . ASN A 1 79 ? -13.637 4.148 3.084 1.00 94.69 79 ASN A C 1
ATOM 671 O O . ASN A 1 79 ? -13.374 5.327 2.848 1.00 94.69 79 ASN A O 1
ATOM 675 N N . LEU A 1 80 ? -13.248 3.132 2.304 1.00 95.06 80 LEU A N 1
ATOM 676 C CA . LEU A 1 80 ? -12.655 3.360 0.992 1.00 95.06 80 LEU A CA 1
ATOM 677 C C . LEU A 1 80 ? -13.702 4.051 0.118 1.00 95.06 80 LEU A C 1
ATOM 679 O O . LEU A 1 80 ? -14.887 3.735 0.193 1.00 95.06 80 LEU A O 1
ATOM 683 N N . LEU A 1 81 ? -13.257 5.016 -0.681 1.00 94.25 81 LEU A N 1
ATOM 684 C CA . LEU A 1 81 ? -14.097 5.560 -1.743 1.00 94.25 81 LEU A CA 1
ATOM 685 C C . LEU A 1 81 ? -14.189 4.521 -2.861 1.00 94.25 81 LEU A C 1
ATOM 687 O O . LEU A 1 81 ? -13.219 3.800 -3.074 1.00 94.25 81 LEU A O 1
ATOM 691 N N . ASP A 1 82 ? -15.277 4.508 -3.626 1.00 93.62 82 ASP A N 1
ATOM 692 C CA . ASP A 1 82 ? -15.482 3.540 -4.717 1.00 93.62 82 ASP A CA 1
ATOM 693 C C . ASP A 1 82 ? -14.305 3.513 -5.711 1.00 93.62 82 ASP A C 1
ATOM 695 O O . ASP A 1 82 ? -13.832 2.460 -6.123 1.00 93.62 82 ASP A O 1
ATOM 699 N N . GLN A 1 83 ? -13.750 4.686 -6.032 1.00 92.56 83 GLN A N 1
ATOM 700 C CA . GLN A 1 83 ? -12.574 4.837 -6.904 1.00 92.56 83 GLN A CA 1
ATOM 701 C C . GLN A 1 83 ? -11.261 4.284 -6.314 1.00 92.56 83 GLN A C 1
ATOM 703 O O . GLN A 1 83 ? -10.269 4.148 -7.024 1.00 92.56 83 GLN A O 1
ATOM 708 N N . HIS A 1 84 ? -11.234 4.030 -5.009 1.00 94.44 84 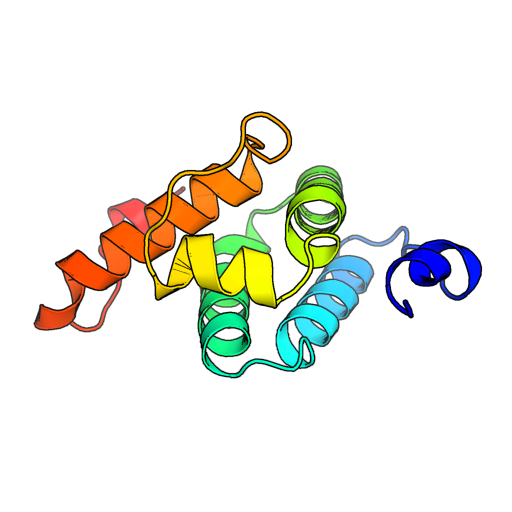HIS A N 1
ATOM 709 C CA . HIS A 1 84 ? -10.106 3.496 -4.249 1.00 94.44 84 HIS A CA 1
ATOM 710 C C . HIS A 1 84 ? -10.424 2.097 -3.693 1.00 94.44 84 HIS A C 1
ATOM 712 O O . HIS A 1 84 ? -9.665 1.575 -2.878 1.00 94.44 84 HIS A O 1
ATOM 718 N N . ASP A 1 85 ? -11.531 1.479 -4.113 1.00 94.19 85 ASP A N 1
ATOM 719 C CA . ASP A 1 85 ? -11.894 0.122 -3.716 1.00 94.19 85 ASP A CA 1
ATOM 720 C C . ASP A 1 85 ? -11.121 -0.924 -4.538 1.00 94.19 85 ASP A C 1
ATOM 722 O O . ASP A 1 85 ? -11.667 -1.719 -5.308 1.00 94.19 85 ASP A O 1
ATOM 726 N N . THR A 1 86 ? -9.800 -0.905 -4.397 1.00 96.38 86 THR A N 1
ATOM 727 C CA . THR A 1 86 ? -8.875 -1.762 -5.143 1.00 96.38 86 THR A CA 1
ATOM 728 C C . THR A 1 86 ? -8.311 -2.879 -4.264 1.00 96.38 86 THR A C 1
ATOM 730 O O . THR A 1 86 ? -8.458 -2.866 -3.037 1.00 96.38 86 THR A O 1
ATOM 733 N N . LYS A 1 87 ? -7.668 -3.872 -4.893 1.00 95.62 87 LYS A N 1
ATOM 734 C CA . LYS A 1 87 ? -7.182 -5.093 -4.233 1.00 95.62 87 LYS A CA 1
ATOM 735 C C . LYS A 1 87 ? -6.311 -4.768 -3.016 1.00 95.62 87 LYS A C 1
ATOM 737 O O . LYS A 1 87 ? -6.611 -5.211 -1.910 1.00 95.62 87 LYS A O 1
ATOM 742 N N . TYR A 1 88 ? -5.251 -3.987 -3.199 1.00 96.44 88 TYR A N 1
ATOM 743 C CA . TYR A 1 88 ? -4.264 -3.724 -2.154 1.00 96.44 88 TYR A CA 1
ATOM 744 C C . TYR A 1 88 ? -4.736 -2.736 -1.101 1.00 96.44 88 TYR A C 1
ATOM 746 O O . TYR A 1 88 ? -4.316 -2.844 0.047 1.00 96.44 88 TYR A O 1
ATOM 754 N N . LEU A 1 89 ? -5.636 -1.815 -1.440 1.00 95.88 89 LEU A N 1
ATOM 755 C CA . LEU A 1 89 ? -6.237 -0.935 -0.438 1.00 95.88 89 LEU A CA 1
ATOM 756 C C . LEU A 1 89 ? -7.178 -1.691 0.492 1.00 95.88 89 LEU A C 1
ATOM 758 O O . LEU A 1 89 ? -7.143 -1.444 1.697 1.00 95.88 89 LEU A O 1
ATOM 762 N N . ARG A 1 90 ? -7.955 -2.645 -0.037 1.00 96.25 90 ARG A N 1
ATOM 763 C CA . ARG A 1 90 ? -8.752 -3.569 0.780 1.00 96.25 90 ARG A CA 1
ATOM 764 C C . ARG A 1 90 ? -7.867 -4.424 1.675 1.00 96.25 90 ARG A C 1
ATOM 766 O O . ARG A 1 90 ? -8.033 -4.381 2.888 1.00 96.25 90 ARG A O 1
ATOM 773 N N . ILE A 1 91 ? -6.867 -5.095 1.097 1.00 95.56 91 ILE A N 1
ATOM 774 C CA . ILE A 1 91 ? -5.934 -5.940 1.859 1.00 95.56 91 ILE A CA 1
ATOM 775 C C . ILE A 1 91 ? -5.248 -5.144 2.977 1.00 95.56 91 ILE A C 1
ATOM 777 O O . ILE A 1 91 ? -5.196 -5.603 4.114 1.00 95.56 91 ILE A O 1
ATOM 781 N N . LEU A 1 92 ? -4.752 -3.937 2.691 1.00 95.44 92 LEU A N 1
ATOM 782 C CA . LEU A 1 92 ? -4.116 -3.097 3.707 1.00 95.44 92 LEU A CA 1
ATOM 783 C C . LEU A 1 92 ? -5.105 -2.607 4.764 1.00 95.44 92 LEU A C 1
ATOM 785 O O . LEU A 1 92 ? -4.741 -2.512 5.934 1.00 95.44 92 LEU A O 1
ATOM 789 N N . LYS A 1 93 ? -6.347 -2.290 4.387 1.00 94.56 93 LYS A N 1
ATOM 790 C CA . LYS A 1 93 ? -7.374 -1.906 5.356 1.00 94.56 93 LYS A CA 1
ATOM 791 C C . LYS A 1 93 ? -7.675 -3.064 6.308 1.00 94.56 93 LYS A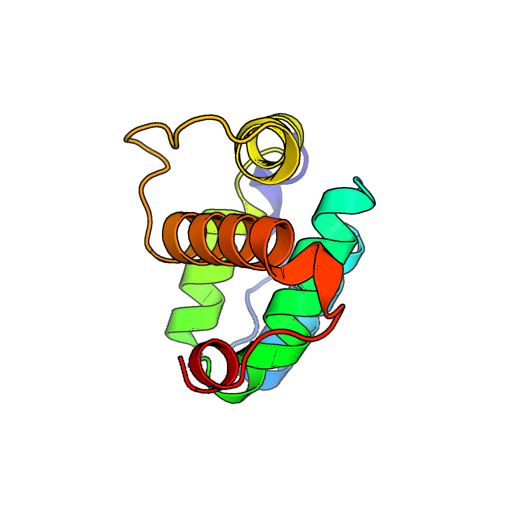 C 1
ATOM 793 O O . LYS A 1 93 ? -7.662 -2.851 7.519 1.00 94.56 93 LYS A O 1
ATOM 798 N N . ASP A 1 94 ? -7.860 -4.268 5.778 1.00 93.44 94 ASP A N 1
ATOM 799 C CA . ASP A 1 94 ? -8.098 -5.478 6.570 1.00 93.44 94 ASP A CA 1
ATOM 800 C C . ASP A 1 94 ? -6.898 -5.792 7.473 1.00 93.44 94 ASP A C 1
ATOM 802 O O . ASP A 1 94 ? -7.065 -6.039 8.666 1.00 93.44 94 ASP A O 1
ATOM 806 N N . TYR A 1 95 ? -5.676 -5.668 6.945 1.00 92.81 95 TYR A N 1
ATOM 807 C CA . TYR A 1 95 ? -4.434 -5.802 7.709 1.00 92.81 95 TYR A CA 1
ATOM 808 C C . TYR A 1 95 ? -4.378 -4.845 8.909 1.00 92.81 95 TYR A C 1
ATOM 810 O O . TYR A 1 95 ? -4.026 -5.234 10.024 1.00 92.81 95 TYR A O 1
ATOM 818 N N . VAL A 1 96 ? -4.742 -3.577 8.702 1.00 91.19 96 VAL A N 1
ATOM 819 C CA . VAL A 1 96 ? -4.733 -2.564 9.763 1.00 91.19 96 VAL A CA 1
ATOM 820 C C . VAL A 1 96 ? -5.818 -2.828 10.806 1.00 91.19 96 VAL A C 1
ATOM 822 O O . VAL A 1 96 ? -5.569 -2.629 11.996 1.00 91.19 96 VAL A O 1
ATOM 825 N N . LEU A 1 97 ? -7.003 -3.280 10.386 1.00 88.62 97 LEU A N 1
ATOM 826 C CA . LEU A 1 97 ? -8.073 -3.680 11.302 1.00 88.62 97 LEU A CA 1
ATOM 827 C C . LEU A 1 97 ? -7.636 -4.868 12.166 1.00 88.62 97 LEU A C 1
ATOM 829 O O . LEU A 1 97 ? -7.706 -4.776 13.390 1.00 88.62 97 LEU A O 1
ATOM 833 N N . ALA A 1 98 ? -7.068 -5.908 11.553 1.00 86.19 98 ALA A N 1
ATOM 834 C CA . ALA A 1 98 ? -6.545 -7.070 12.265 1.00 86.19 98 ALA A CA 1
ATOM 835 C C . ALA A 1 98 ? -5.457 -6.682 13.281 1.00 86.19 98 ALA A C 1
ATOM 837 O O . ALA A 1 98 ? -5.488 -7.121 14.427 1.00 86.19 98 ALA A O 1
ATOM 838 N N . ARG A 1 99 ? -4.535 -5.776 12.920 1.00 82.25 99 ARG A N 1
ATOM 839 C CA . ARG A 1 99 ? -3.521 -5.257 13.860 1.00 82.25 99 ARG A CA 1
ATOM 840 C C . ARG A 1 99 ? -4.104 -4.498 15.050 1.00 82.25 99 ARG A C 1
ATOM 842 O O . ARG A 1 99 ? -3.486 -4.483 16.112 1.00 82.25 99 ARG A O 1
ATOM 849 N N . LYS A 1 100 ? -5.235 -3.809 14.874 1.00 76.44 100 LYS A N 1
ATOM 850 C CA . LYS A 1 100 ? -5.913 -3.096 15.969 1.00 76.44 100 LYS A CA 1
ATOM 851 C C . LYS A 1 100 ? -6.573 -4.078 16.938 1.00 76.44 100 LYS A C 1
ATOM 853 O O . LYS A 1 100 ? -6.577 -3.815 18.136 1.00 76.44 100 LYS A O 1
ATOM 858 N N . GLU A 1 101 ? -7.079 -5.203 16.440 1.00 69.38 101 GLU A N 1
ATOM 859 C CA . GLU A 1 101 ? -7.624 -6.286 17.268 1.00 69.38 101 GLU A CA 1
ATOM 860 C C . GLU A 1 101 ? -6.512 -7.059 18.003 1.00 69.38 101 GLU A C 1
ATOM 862 O O . GLU A 1 101 ? -6.651 -7.380 19.183 1.00 69.38 101 GLU A O 1
ATOM 867 N N . ASP A 1 102 ? -5.366 -7.262 17.348 1.00 59.88 102 ASP A N 1
ATOM 868 C CA . ASP A 1 102 ? -4.204 -8.009 17.859 1.00 59.88 102 ASP A CA 1
ATOM 869 C C . ASP A 1 102 ? -3.279 -7.195 18.797 1.00 59.88 102 ASP A C 1
ATOM 871 O O . ASP A 1 102 ? -2.199 -7.631 19.210 1.00 59.88 102 ASP A O 1
ATOM 875 N N . TYR A 1 103 ? -3.685 -5.979 19.181 1.00 51.97 103 TYR A N 1
ATOM 876 C CA . TYR A 1 103 ? -2.868 -5.089 20.019 1.00 51.97 103 TYR A CA 1
ATOM 877 C C . TYR A 1 103 ? -2.561 -5.675 21.413 1.00 51.97 103 TYR A C 1
ATOM 879 O O . TYR A 1 103 ? -1.640 -5.220 22.090 1.00 51.97 103 TYR A O 1
ATOM 887 N N . TYR A 1 104 ? -3.299 -6.705 21.839 1.00 48.44 104 TYR A N 1
ATOM 888 C CA . TYR A 1 104 ? -3.038 -7.431 23.083 1.00 48.44 104 TYR A CA 1
ATOM 889 C C . TYR A 1 104 ? -1.885 -8.445 22.989 1.00 48.44 104 TYR A C 1
ATOM 891 O O . TYR A 1 104 ? -1.242 -8.685 24.011 1.00 48.44 104 TYR A O 1
ATOM 899 N N . ALA A 1 105 ? -1.592 -9.023 21.815 1.00 55.72 105 ALA A N 1
ATOM 900 C CA . ALA A 1 105 ? -0.528 -10.025 21.663 1.00 55.72 105 ALA A CA 1
ATOM 901 C C . ALA A 1 105 ? 0.741 -9.475 20.993 1.00 55.72 105 ALA A C 1
ATOM 903 O O . ALA A 1 105 ? 1.808 -10.071 21.133 1.00 55.72 105 ALA A O 1
ATOM 904 N N . ASN A 1 106 ? 0.656 -8.318 20.322 1.00 54.53 106 ASN A N 1
ATOM 905 C CA . ASN A 1 106 ? 1.788 -7.621 19.694 1.00 54.53 106 ASN A CA 1
ATOM 906 C C . ASN A 1 106 ? 2.538 -8.464 18.633 1.00 54.53 106 ASN A C 1
ATOM 908 O O . ASN A 1 106 ? 3.682 -8.158 18.287 1.00 54.53 106 ASN A O 1
ATOM 912 N N . VAL A 1 107 ? 1.905 -9.523 18.112 1.00 54.62 107 VAL A N 1
ATOM 913 C CA . VAL A 1 107 ? 2.433 -10.404 17.062 1.00 54.62 107 VAL A CA 1
ATOM 914 C C . VAL A 1 107 ? 1.272 -10.826 16.156 1.00 54.62 107 VAL A C 1
ATOM 916 O O . VAL A 1 107 ? 0.388 -11.502 16.666 1.00 54.62 107 VAL A O 1
ATOM 919 N N . PRO A 1 108 ? 1.291 -10.515 14.840 1.00 53.38 108 PRO A N 1
ATOM 920 C CA . PRO A 1 108 ? 0.236 -10.928 13.914 1.00 53.38 108 PRO A CA 1
ATOM 921 C C . PRO A 1 108 ? 0.004 -12.440 13.969 1.00 53.38 108 PRO A C 1
ATOM 923 O O . PRO A 1 108 ? 0.967 -13.204 13.811 1.00 53.38 108 PRO A O 1
ATOM 926 N N . SER A 1 109 ? -1.250 -12.855 14.165 1.00 58.12 109 SER A N 1
ATOM 927 C CA . SER A 1 109 ? -1.654 -14.270 14.119 1.00 58.12 109 SER A CA 1
ATOM 928 C C . SER A 1 109 ? -1.149 -14.996 12.856 1.00 58.12 109 SER A C 1
ATOM 930 O O . SER A 1 109 ? -1.041 -14.412 11.773 1.00 58.12 109 SER A O 1
ATOM 932 N N . GLU A 1 110 ? -0.820 -16.289 12.983 1.00 57.16 110 GLU A N 1
ATOM 933 C CA . GLU A 1 110 ? -0.224 -17.086 11.892 1.00 57.16 110 GLU A CA 1
ATOM 934 C C . GLU A 1 110 ? -1.078 -17.116 10.618 1.00 57.16 110 GLU A C 1
ATOM 936 O O . GLU A 1 110 ? -0.533 -17.173 9.517 1.00 57.16 110 GLU A O 1
ATOM 941 N N . GLU A 1 111 ? -2.401 -17.008 10.753 1.00 53.84 111 GLU A N 1
ATOM 942 C CA . GLU A 1 111 ? -3.344 -17.043 9.634 1.00 53.84 111 GLU A CA 1
ATOM 943 C C . GLU A 1 111 ? -3.133 -15.892 8.638 1.00 53.84 111 GLU A C 1
ATOM 945 O O . GLU A 1 111 ? -3.360 -16.059 7.440 1.00 53.84 111 GLU A O 1
ATOM 950 N N . TYR A 1 112 ? -2.641 -14.741 9.106 1.00 54.38 112 TYR A N 1
ATOM 951 C CA . TYR A 1 112 ? -2.338 -13.612 8.230 1.00 54.38 112 TYR A CA 1
ATOM 952 C C . TYR A 1 112 ? -1.007 -13.781 7.506 1.00 54.38 112 TYR A C 1
ATOM 954 O O . TYR A 1 112 ? -0.912 -13.394 6.353 1.00 54.38 112 TYR A O 1
ATOM 962 N N . ARG A 1 113 ? 0.001 -14.421 8.108 1.00 53.16 113 ARG A N 1
ATOM 963 C CA . ARG A 1 113 ? 1.320 -14.612 7.468 1.00 53.16 113 ARG A CA 1
ATOM 964 C C . ARG A 1 113 ? 1.271 -15.485 6.210 1.00 53.16 113 ARG A C 1
ATOM 966 O O . ARG A 1 113 ? 2.185 -15.428 5.396 1.00 53.16 113 ARG A O 1
ATOM 973 N N . ALA A 1 114 ? 0.237 -16.312 6.087 1.00 53.78 114 ALA A N 1
ATOM 974 C CA . ALA A 1 114 ? 0.070 -17.265 4.995 1.00 53.78 114 ALA A CA 1
ATOM 975 C C . ALA A 1 114 ? -0.752 -16.728 3.804 1.00 53.78 114 ALA A C 1
ATOM 977 O O . ALA A 1 114 ? -0.874 -17.439 2.807 1.00 53.78 114 ALA A O 1
ATOM 978 N N . ARG A 1 115 ? -1.329 -15.519 3.907 1.00 49.47 115 ARG A N 1
ATOM 979 C CA . ARG A 1 115 ? -2.097 -14.854 2.837 1.00 49.47 115 ARG A CA 1
ATOM 980 C C . ARG A 1 115 ? -1.237 -13.837 2.088 1.00 49.47 115 ARG A C 1
ATOM 982 O O . ARG A 1 115 ? -1.471 -13.698 0.870 1.00 49.47 115 ARG A O 1
#

Radius of gyration: 14.1 Å; chains: 1; bounding box: 30×35×39 Å